Protein AF-A0A9X2G3P0-F1 (afdb_monomer)

Nearest PDB structures (foldseek):
  8da8-assembly1_A  TM=3.651E-01  e=9.245E+00  Staphylococcus aureus

Sequence (63 aa):
MLDVLASLDLAWHDCYGESSPPEQVIDDIWLIADGDLSRFISAAYLAVTDFRDVRVWSDELRN

Mean predicted aligned error: 2.72 Å

Secondary structure (DSSP, 8-state):
---HHHHHHHHHHHHHSSSS--HHHHHHHHHHHTT-HHHHHHHHHHHHHHHHHHHHHHHHHH-

Structure (mmCIF, N/CA/C/O backbone):
data_AF-A0A9X2G3P0-F1
#
_entry.id   AF-A0A9X2G3P0-F1
#
loop_
_atom_site.group_PDB
_atom_site.id
_atom_site.type_symbol
_atom_site.label_atom_id
_atom_site.label_alt_id
_atom_site.label_comp_id
_atom_site.label_asym_id
_atom_site.label_entity_id
_atom_site.label_seq_id
_atom_site.pdbx_PDB_ins_code
_atom_site.Cartn_x
_atom_site.Cartn_y
_a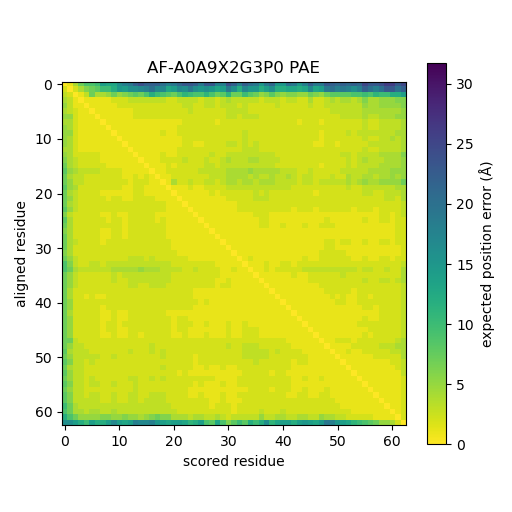tom_site.Cartn_z
_atom_site.occupancy
_atom_site.B_iso_or_equiv
_atom_site.auth_seq_id
_atom_site.auth_comp_id
_atom_site.auth_asym_id
_atom_site.auth_atom_id
_a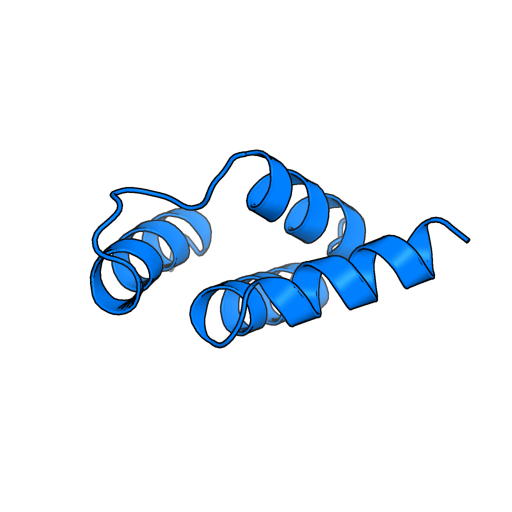tom_site.pdbx_PDB_model_num
ATOM 1 N N . MET A 1 1 ? -6.679 0.041 -19.792 1.00 46.97 1 MET A N 1
ATOM 2 C CA . MET A 1 1 ? -7.024 0.028 -18.358 1.00 46.97 1 MET A CA 1
ATOM 3 C C . MET A 1 1 ? -5.760 -0.413 -17.643 1.00 46.97 1 MET A C 1
ATOM 5 O O . MET A 1 1 ? -5.312 -1.512 -17.930 1.00 46.97 1 MET A O 1
ATOM 9 N N . LEU A 1 2 ? -5.095 0.486 -16.911 1.00 63.62 2 LEU A N 1
ATOM 10 C CA . LEU A 1 2 ? -3.845 0.180 -16.204 1.00 63.62 2 LEU A CA 1
ATOM 11 C C . LEU A 1 2 ? -4.192 -0.680 -14.988 1.00 63.62 2 LEU A C 1
ATOM 13 O O . LEU A 1 2 ? -5.001 -0.267 -14.161 1.00 63.62 2 LEU A O 1
ATOM 17 N N . ASP A 1 3 ? -3.626 -1.879 -14.929 1.00 87.50 3 ASP A N 1
ATOM 18 C CA . ASP A 1 3 ? -3.724 -2.742 -13.761 1.00 87.50 3 ASP A CA 1
ATOM 19 C C . ASP A 1 3 ? -2.759 -2.201 -12.699 1.00 87.50 3 ASP A C 1
ATOM 21 O O . ASP A 1 3 ? -1.537 -2.222 -12.876 1.00 87.50 3 ASP A O 1
ATOM 25 N N . VAL A 1 4 ? -3.316 -1.612 -11.640 1.00 88.88 4 VAL A N 1
ATOM 26 C CA . VAL A 1 4 ? -2.543 -0.975 -10.565 1.00 88.88 4 VAL A CA 1
ATOM 27 C C . VAL A 1 4 ? -1.710 -2.008 -9.805 1.00 88.88 4 VAL A C 1
ATOM 29 O O . VAL A 1 4 ? -0.602 -1.674 -9.402 1.00 88.88 4 VAL A O 1
ATOM 32 N N . LEU A 1 5 ? -2.177 -3.255 -9.669 1.00 90.38 5 LEU A N 1
ATOM 33 C CA . LEU A 1 5 ? -1.407 -4.316 -9.011 1.00 90.38 5 LEU A CA 1
ATOM 34 C C . LEU A 1 5 ? -0.220 -4.737 -9.877 1.00 90.38 5 LEU A C 1
ATOM 36 O O . LEU A 1 5 ? 0.908 -4.758 -9.399 1.00 90.38 5 LEU A O 1
ATOM 40 N N . ALA A 1 6 ? -0.441 -4.945 -11.177 1.00 92.88 6 ALA A N 1
ATOM 41 C CA . ALA A 1 6 ? 0.663 -5.235 -12.093 1.00 92.88 6 ALA A CA 1
ATOM 42 C C . ALA A 1 6 ? 1.683 -4.080 -12.158 1.00 92.88 6 ALA A C 1
ATOM 44 O O . ALA A 1 6 ? 2.882 -4.306 -12.300 1.00 92.88 6 ALA A O 1
ATOM 45 N N . SER A 1 7 ? 1.216 -2.833 -12.043 1.00 94.31 7 SER A N 1
ATOM 46 C CA . SER A 1 7 ? 2.095 -1.656 -11.989 1.00 94.31 7 SER A CA 1
ATOM 47 C C . SER A 1 7 ? 2.879 -1.585 -10.679 1.00 94.31 7 SER A C 1
ATOM 49 O O . SER A 1 7 ? 4.047 -1.205 -10.695 1.00 94.31 7 SER A O 1
ATOM 51 N N . LEU A 1 8 ? 2.246 -1.957 -9.564 1.00 95.19 8 LEU A N 1
ATOM 52 C CA . LEU A 1 8 ? 2.876 -2.040 -8.252 1.00 95.19 8 LEU A CA 1
ATOM 53 C C . LEU A 1 8 ? 3.994 -3.088 -8.248 1.00 95.19 8 LEU A C 1
ATOM 55 O O . LEU A 1 8 ? 5.085 -2.766 -7.795 1.00 95.19 8 LEU A O 1
ATOM 59 N N . ASP A 1 9 ? 3.767 -4.279 -8.805 1.00 95.88 9 ASP A N 1
ATOM 60 C CA . ASP A 1 9 ? 4.790 -5.334 -8.898 1.00 95.88 9 ASP A CA 1
ATOM 61 C C . ASP A 1 9 ? 6.001 -4.890 -9.731 1.00 95.88 9 ASP A C 1
ATOM 63 O O . ASP A 1 9 ? 7.146 -5.032 -9.301 1.00 95.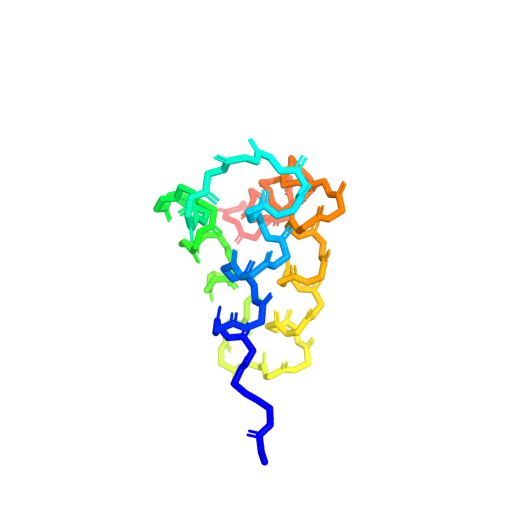88 9 ASP A O 1
ATOM 67 N N . LEU A 1 10 ? 5.759 -4.287 -10.901 1.00 96.62 10 LEU A N 1
ATOM 68 C CA . LEU A 1 10 ? 6.831 -3.767 -11.759 1.00 96.62 10 LEU A CA 1
ATOM 69 C C . LEU A 1 10 ? 7.641 -2.672 -11.054 1.00 96.62 10 LEU A C 1
ATOM 71 O O . LEU A 1 10 ? 8.870 -2.694 -11.076 1.00 96.62 10 LEU A O 1
ATOM 75 N N . ALA A 1 11 ? 6.960 -1.728 -10.407 1.00 95.94 11 ALA A N 1
ATOM 76 C CA . ALA A 1 11 ? 7.626 -0.644 -9.700 1.00 95.94 11 ALA A CA 1
ATOM 77 C C . ALA A 1 11 ? 8.357 -1.138 -8.440 1.00 95.94 11 ALA A C 1
ATOM 79 O O . ALA A 1 11 ? 9.450 -0.662 -8.139 1.00 95.94 11 ALA A O 1
ATOM 80 N N . TRP A 1 12 ? 7.798 -2.123 -7.730 1.00 97.00 12 TRP A N 1
ATOM 81 C CA . TRP A 1 12 ? 8.446 -2.756 -6.583 1.00 97.00 12 TRP A CA 1
ATOM 82 C C . TRP A 1 12 ? 9.742 -3.452 -6.991 1.00 97.00 12 TRP A C 1
ATOM 84 O O . TRP A 1 12 ? 10.769 -3.270 -6.336 1.00 97.00 12 TRP A O 1
ATOM 94 N N . HIS A 1 13 ? 9.722 -4.179 -8.108 1.00 96.44 13 HIS A N 1
ATOM 95 C CA . HIS A 1 13 ? 10.918 -4.779 -8.687 1.00 96.44 13 HIS A CA 1
ATOM 96 C C . HIS A 1 13 ? 11.996 -3.741 -8.983 1.00 96.44 13 HIS A C 1
ATOM 98 O O . HIS A 1 13 ? 13.152 -3.934 -8.604 1.00 96.44 13 HIS A O 1
ATOM 104 N N . ASP A 1 14 ? 11.629 -2.622 -9.600 1.00 96.31 14 ASP A N 1
ATOM 105 C CA . ASP A 1 14 ? 12.596 -1.582 -9.945 1.00 96.31 14 ASP A CA 1
ATOM 106 C C . ASP A 1 14 ? 13.160 -0.860 -8.705 1.00 96.31 14 ASP A C 1
ATOM 108 O O . ASP A 1 14 ? 14.335 -0.486 -8.693 1.00 96.31 14 ASP A O 1
ATOM 112 N N . CYS A 1 15 ? 12.358 -0.689 -7.649 1.00 94.88 15 CYS A N 1
ATOM 113 C CA . CYS A 1 15 ? 12.765 -0.006 -6.416 1.00 94.88 15 CYS A CA 1
ATOM 114 C C . CYS A 1 15 ? 13.527 -0.903 -5.428 1.00 94.88 15 CYS A C 1
ATOM 116 O O . CYS A 1 15 ? 14.471 -0.440 -4.784 1.00 94.88 15 CYS A O 1
ATOM 118 N N . TYR A 1 16 ? 13.123 -2.167 -5.294 1.00 94.25 16 TYR A N 1
ATOM 119 C CA . TYR A 1 16 ? 13.571 -3.062 -4.222 1.00 94.25 16 TYR A CA 1
ATOM 120 C C . TYR A 1 16 ? 14.222 -4.360 -4.725 1.00 94.25 16 TYR A C 1
ATOM 122 O O . TYR A 1 16 ? 14.817 -5.085 -3.930 1.00 94.25 16 TYR A O 1
ATOM 130 N N . GLY A 1 17 ? 14.174 -4.653 -6.030 1.00 95.62 17 GLY A N 1
ATOM 131 C CA . GLY A 1 17 ? 14.777 -5.852 -6.628 1.00 95.62 17 GLY A CA 1
ATOM 132 C C . GLY A 1 17 ? 13.998 -7.149 -6.380 1.00 95.62 17 GLY A C 1
ATOM 133 O O . GLY A 1 17 ? 14.496 -8.234 -6.683 1.00 95.62 17 GLY A O 1
ATOM 134 N N . GLU A 1 18 ? 12.788 -7.053 -5.832 1.00 95.69 18 GLU A N 1
ATOM 135 C CA . GLU A 1 18 ? 11.896 -8.177 -5.539 1.00 95.69 18 GLU A CA 1
ATOM 136 C C . GLU A 1 18 ? 10.723 -8.193 -6.524 1.00 95.69 18 GLU A C 1
ATOM 138 O O . GLU A 1 18 ? 10.246 -7.150 -6.944 1.00 95.69 18 GLU A O 1
ATOM 143 N N . SER A 1 19 ? 10.213 -9.365 -6.901 1.00 93.75 19 SER A N 1
ATOM 144 C CA . SER A 1 19 ? 9.179 -9.469 -7.946 1.00 93.75 19 SER A CA 1
ATOM 145 C C . SER A 1 19 ? 7.820 -8.860 -7.583 1.00 93.75 19 SER A C 1
ATOM 147 O O . SER A 1 19 ? 7.019 -8.613 -8.477 1.00 93.75 19 SER A O 1
ATOM 149 N N . SER A 1 20 ? 7.538 -8.699 -6.293 1.00 95.31 20 SER A N 1
ATOM 150 C CA . SER A 1 20 ? 6.262 -8.214 -5.767 1.00 95.31 20 SER A CA 1
ATOM 151 C C . SER A 1 20 ? 6.452 -7.720 -4.331 1.00 95.31 20 SER A C 1
ATOM 153 O O . SER A 1 20 ? 7.352 -8.223 -3.647 1.00 95.31 20 SER A O 1
ATOM 155 N N . PRO A 1 21 ? 5.596 -6.816 -3.827 1.00 97.12 21 PRO A N 1
ATOM 156 C CA . PRO A 1 21 ? 5.635 -6.418 -2.428 1.00 97.12 21 PRO A CA 1
ATOM 157 C C . PRO A 1 21 ? 5.416 -7.602 -1.474 1.00 97.12 21 PRO A C 1
ATOM 159 O O . PRO A 1 21 ? 4.684 -8.539 -1.808 1.00 97.12 21 PRO A O 1
ATOM 162 N N . PRO A 1 22 ? 5.988 -7.560 -0.259 1.00 96.81 22 PRO A N 1
ATOM 163 C CA . PRO A 1 22 ? 5.655 -8.502 0.799 1.00 96.81 22 PRO A CA 1
ATOM 164 C C . PRO A 1 22 ? 4.152 -8.506 1.096 1.00 96.81 22 PRO A C 1
ATOM 166 O O . PRO A 1 22 ? 3.514 -7.454 1.089 1.00 96.81 22 PRO A O 1
ATOM 169 N N . GLU A 1 23 ? 3.606 -9.671 1.453 1.00 96.38 23 GLU A N 1
ATOM 170 C CA . GLU A 1 23 ? 2.172 -9.861 1.741 1.00 96.38 23 GLU A CA 1
ATOM 171 C C . GLU A 1 23 ? 1.635 -8.835 2.752 1.00 96.38 23 GLU A C 1
ATOM 173 O O . GLU A 1 23 ? 0.597 -8.223 2.528 1.00 96.38 23 GLU A O 1
ATOM 178 N N . GLN A 1 24 ? 2.413 -8.531 3.795 1.00 97.19 24 GLN A N 1
ATOM 179 C CA . GLN A 1 24 ? 2.030 -7.540 4.803 1.00 97.19 24 GLN A CA 1
ATOM 180 C C . GLN A 1 24 ? 1.812 -6.128 4.222 1.00 97.19 24 GLN A C 1
ATOM 182 O O . GLN A 1 24 ? 0.953 -5.396 4.701 1.00 97.19 24 GLN A O 1
ATOM 187 N N . VAL A 1 25 ? 2.587 -5.727 3.207 1.00 97.62 25 VAL A N 1
ATOM 188 C CA . VAL A 1 25 ? 2.423 -4.421 2.543 1.00 97.62 25 VAL A CA 1
ATOM 189 C C . VAL A 1 25 ? 1.143 -4.414 1.709 1.00 97.62 25 VAL A C 1
ATOM 191 O O . VAL A 1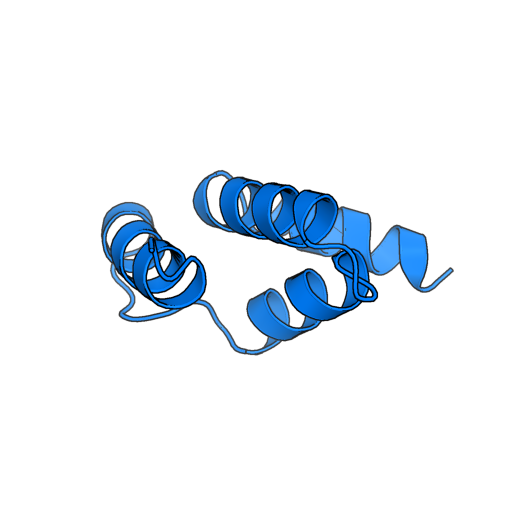 25 ? 0.417 -3.422 1.710 1.00 97.62 25 VAL A O 1
ATOM 194 N N . ILE A 1 26 ? 0.835 -5.526 1.036 1.00 97.31 26 ILE A N 1
ATOM 195 C CA . ILE A 1 26 ? -0.410 -5.688 0.276 1.00 97.31 26 ILE A CA 1
ATOM 196 C C . ILE A 1 26 ? -1.628 -5.611 1.205 1.00 97.31 26 ILE A C 1
ATOM 198 O O . ILE A 1 26 ? -2.577 -4.887 0.903 1.00 97.31 26 ILE A O 1
ATOM 202 N N . ASP A 1 27 ? -1.585 -6.287 2.351 1.00 97.75 27 ASP A N 1
ATOM 203 C CA . ASP A 1 27 ? -2.659 -6.243 3.349 1.00 97.75 27 ASP A CA 1
ATOM 204 C C . ASP A 1 27 ? -2.896 -4.824 3.884 1.00 97.75 27 ASP A C 1
ATOM 206 O O . ASP A 1 27 ? -4.042 -4.393 4.027 1.00 97.75 27 ASP A O 1
ATOM 210 N N . ASP A 1 28 ? -1.826 -4.06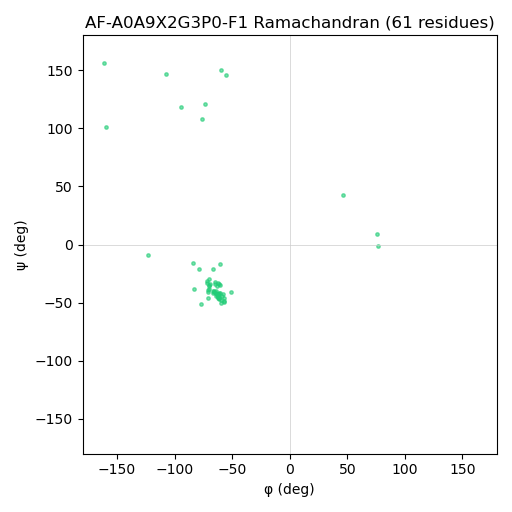9 4.141 1.00 98.31 28 ASP A N 1
ATOM 211 C CA . ASP A 1 28 ? -1.932 -2.681 4.592 1.00 98.31 28 ASP A CA 1
ATOM 212 C C . ASP A 1 28 ? -2.524 -1.765 3.510 1.00 98.31 28 ASP A C 1
ATOM 214 O O . ASP A 1 28 ? -3.372 -0.924 3.816 1.00 98.31 28 ASP A O 1
ATOM 218 N N . ILE A 1 29 ? -2.139 -1.951 2.240 1.00 97.62 29 ILE A N 1
ATOM 219 C CA . ILE A 1 29 ? -2.740 -1.2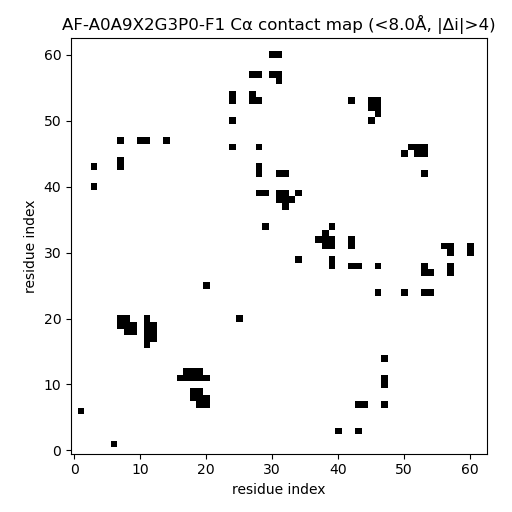37 1.101 1.00 97.62 29 ILE A CA 1
ATOM 220 C C . ILE A 1 29 ? -4.245 -1.520 1.032 1.00 97.62 29 ILE A C 1
ATOM 222 O O . ILE A 1 29 ? -5.031 -0.589 0.840 1.00 97.62 29 ILE A O 1
ATOM 226 N N . TRP A 1 30 ? -4.663 -2.778 1.201 1.00 97.56 30 TRP A N 1
ATOM 227 C CA . TRP A 1 30 ? -6.081 -3.143 1.192 1.00 97.56 30 TRP A CA 1
ATOM 228 C C . TRP A 1 30 ? -6.851 -2.547 2.366 1.00 97.56 30 TRP A C 1
ATOM 230 O O . TRP A 1 30 ? -7.964 -2.054 2.169 1.00 97.56 30 TRP A O 1
ATOM 240 N N . LEU A 1 31 ? -6.255 -2.545 3.560 1.00 98.25 31 LEU A N 1
ATOM 241 C CA . LEU A 1 31 ? -6.846 -1.910 4.734 1.00 98.25 31 LEU A CA 1
ATOM 242 C C . LEU A 1 31 ? -7.043 -0.404 4.517 1.00 98.25 31 LEU A C 1
ATOM 244 O O . LEU A 1 31 ? -8.107 0.125 4.824 1.00 98.25 31 LEU A O 1
ATOM 248 N N . ILE A 1 32 ? -6.040 0.281 3.965 1.00 98.25 32 ILE A N 1
ATOM 249 C CA . ILE A 1 32 ? -6.113 1.717 3.669 1.00 98.25 32 ILE A CA 1
ATOM 250 C C . ILE A 1 32 ? -7.152 2.017 2.587 1.00 98.25 32 ILE A C 1
ATOM 252 O O . ILE A 1 32 ? -7.861 3.027 2.666 1.00 98.25 32 ILE A O 1
ATOM 256 N N . ALA A 1 33 ? -7.224 1.160 1.567 1.00 97.38 33 ALA A N 1
ATOM 257 C CA . ALA A 1 33 ? -8.154 1.316 0.465 1.00 97.38 33 ALA A CA 1
ATOM 258 C C . ALA A 1 33 ? -9.605 1.322 0.952 1.00 97.38 33 ALA A C 1
ATOM 260 O O . ALA A 1 33 ? -10.354 2.204 0.546 1.00 97.38 33 ALA A O 1
ATOM 261 N N . ASP A 1 34 ? -9.997 0.370 1.807 1.00 96.88 34 ASP A N 1
ATOM 262 C CA . ASP A 1 34 ? -11.361 0.252 2.355 1.00 96.88 34 ASP A CA 1
ATOM 263 C C . ASP A 1 34 ? -12.463 0.397 1.276 1.00 96.88 34 ASP A C 1
ATOM 265 O O . ASP A 1 34 ? -13.445 1.123 1.412 1.00 96.88 34 ASP A O 1
ATOM 269 N N . GLY A 1 35 ? -12.250 -0.240 0.118 1.00 96.06 35 GLY A N 1
ATOM 270 C CA . GLY A 1 35 ? -13.153 -0.166 -1.039 1.00 96.06 35 GLY A CA 1
ATOM 271 C C . GLY A 1 35 ? -13.085 1.130 -1.868 1.00 96.06 35 GLY A C 1
ATOM 272 O O . GLY A 1 35 ? -13.771 1.227 -2.887 1.00 96.06 35 GLY A O 1
ATOM 273 N N . ASP A 1 36 ? -12.251 2.103 -1.494 1.00 96.94 36 ASP A N 1
ATOM 274 C CA . ASP A 1 36 ? -12.020 3.353 -2.223 1.00 96.94 36 ASP A CA 1
ATOM 275 C C . ASP A 1 36 ? -10.807 3.248 -3.168 1.00 96.94 36 ASP A C 1
ATOM 277 O O . ASP A 1 36 ? -9.655 3.071 -2.760 1.00 96.94 36 ASP A O 1
ATOM 281 N N . LEU A 1 37 ? -11.067 3.405 -4.470 1.00 94.19 37 LEU A N 1
ATOM 282 C CA . LEU A 1 37 ? -10.045 3.312 -5.517 1.00 94.19 37 LEU A CA 1
ATOM 283 C C . LEU A 1 37 ? -8.977 4.416 -5.425 1.00 94.19 37 LEU A C 1
ATOM 285 O O . LEU A 1 37 ? -7.816 4.180 -5.758 1.00 94.19 37 LEU A O 1
ATOM 289 N N . SER A 1 38 ? -9.342 5.621 -4.990 1.00 96.00 38 SER A N 1
ATOM 290 C CA . SER A 1 38 ? -8.394 6.736 -4.878 1.00 96.00 38 SER A CA 1
ATOM 291 C C . SER A 1 38 ? -7.424 6.500 -3.723 1.00 96.00 38 SER A C 1
ATOM 293 O O . SER A 1 38 ? -6.220 6.736 -3.865 1.00 96.00 38 SER A O 1
ATOM 295 N N . ARG A 1 39 ? -7.930 5.982 -2.596 1.00 97.38 39 ARG A N 1
ATOM 296 C CA . ARG A 1 39 ? -7.095 5.550 -1.467 1.00 97.38 39 ARG A CA 1
ATOM 297 C C . ARG A 1 39 ? -6.188 4.392 -1.854 1.00 97.38 39 ARG A C 1
ATOM 299 O O . ARG A 1 39 ? -5.003 4.450 -1.547 1.00 97.38 39 ARG A O 1
ATOM 306 N N . PHE A 1 40 ? -6.702 3.418 -2.603 1.00 96.81 40 PHE A N 1
ATOM 307 C CA . PHE A 1 40 ? -5.901 2.310 -3.121 1.00 96.81 40 PHE A CA 1
ATOM 308 C C . PHE A 1 40 ? -4.720 2.786 -3.979 1.00 96.81 40 PHE A C 1
ATOM 310 O O . PHE A 1 40 ? -3.580 2.405 -3.725 1.00 96.81 40 PHE A O 1
ATOM 317 N N . ILE A 1 41 ? -4.966 3.672 -4.952 1.00 96.00 41 ILE A N 1
ATOM 318 C CA . ILE A 1 41 ? -3.903 4.236 -5.802 1.00 96.00 41 ILE A CA 1
ATOM 319 C C . ILE A 1 41 ? -2.883 5.010 -4.958 1.00 96.00 41 ILE A C 1
ATOM 321 O O . ILE A 1 41 ? -1.679 4.889 -5.180 1.00 96.00 41 ILE A O 1
ATOM 325 N N . SER A 1 42 ? -3.358 5.780 -3.975 1.00 96.75 42 SER A N 1
ATOM 326 C CA . SER A 1 42 ? -2.492 6.561 -3.085 1.00 96.75 42 SER A CA 1
ATOM 327 C C . SER A 1 42 ? -1.601 5.657 -2.229 1.00 96.75 42 SER A C 1
ATOM 329 O O . SER A 1 42 ? -0.401 5.902 -2.129 1.00 96.75 42 SER A O 1
ATOM 331 N N . ALA A 1 43 ? -2.163 4.585 -1.665 1.00 97.56 43 ALA A N 1
ATOM 332 C CA . ALA A 1 43 ? -1.433 3.603 -0.872 1.00 97.56 43 ALA A CA 1
ATOM 333 C C . ALA A 1 43 ? -0.422 2.809 -1.715 1.00 97.56 43 ALA A C 1
ATOM 335 O O . ALA A 1 43 ? 0.713 2.630 -1.286 1.00 97.56 43 ALA A O 1
ATOM 336 N N . ALA A 1 44 ? -0.786 2.397 -2.935 1.00 96.50 44 ALA A N 1
ATOM 337 C CA . ALA A 1 44 ? 0.129 1.712 -3.851 1.00 96.50 44 ALA A CA 1
ATOM 338 C C . ALA A 1 44 ? 1.305 2.610 -4.276 1.00 96.50 44 ALA A C 1
ATOM 340 O O . ALA A 1 44 ? 2.453 2.171 -4.280 1.00 96.50 44 ALA A O 1
ATOM 341 N N . TYR A 1 45 ? 1.044 3.886 -4.581 1.00 96.12 45 TYR A N 1
ATOM 342 C CA . TYR A 1 45 ? 2.102 4.856 -4.877 1.00 96.12 45 TYR A CA 1
ATOM 343 C C . TYR A 1 45 ? 3.034 5.075 -3.674 1.00 96.12 45 TYR A C 1
ATOM 345 O O . TYR A 1 45 ? 4.260 5.118 -3.822 1.00 96.12 45 TYR A O 1
ATOM 353 N N . LEU A 1 46 ? 2.453 5.181 -2.476 1.00 97.25 46 LEU A N 1
ATOM 354 C CA . LEU A 1 46 ? 3.207 5.322 -1.237 1.00 97.25 46 LEU A CA 1
ATOM 355 C C . LEU A 1 46 ? 4.066 4.083 -0.965 1.00 97.25 46 LEU A C 1
ATOM 357 O O . LEU A 1 46 ? 5.224 4.239 -0.611 1.00 97.25 46 LEU A O 1
ATOM 361 N N . ALA A 1 47 ? 3.555 2.876 -1.225 1.00 97.00 47 ALA A N 1
ATOM 362 C CA . ALA A 1 47 ? 4.286 1.624 -1.034 1.00 97.00 47 ALA A CA 1
ATOM 363 C C . ALA A 1 47 ? 5.589 1.559 -1.838 1.00 97.00 47 ALA A C 1
ATOM 365 O O . ALA A 1 47 ? 6.612 1.131 -1.314 1.00 97.00 47 ALA A O 1
ATOM 366 N N . VAL A 1 48 ? 5.552 2.005 -3.096 1.00 95.56 48 VAL A N 1
ATOM 367 C CA . VAL A 1 48 ? 6.728 2.050 -3.982 1.00 95.56 48 VAL A CA 1
ATOM 368 C C . VAL A 1 48 ? 7.725 3.124 -3.544 1.00 95.56 48 VAL A C 1
ATOM 370 O O . VAL A 1 48 ? 8.930 2.954 -3.703 1.00 95.56 48 VAL A O 1
ATOM 373 N N . THR A 1 49 ? 7.230 4.247 -3.018 1.00 95.81 49 THR A N 1
ATOM 374 C CA . THR A 1 49 ? 8.080 5.368 -2.591 1.00 95.81 49 THR A CA 1
ATOM 375 C C . THR A 1 49 ? 8.751 5.070 -1.247 1.00 95.81 49 THR A C 1
ATOM 377 O O . THR A 1 49 ? 9.967 5.210 -1.113 1.00 95.81 49 THR A O 1
ATOM 380 N N . ASP A 1 50 ? 7.955 4.658 -0.258 1.00 95.75 50 ASP A N 1
ATOM 381 C CA . ASP A 1 50 ? 8.381 4.189 1.058 1.00 95.75 50 ASP A CA 1
ATOM 382 C C . ASP A 1 50 ? 7.276 3.339 1.716 1.00 95.75 50 ASP A C 1
ATOM 384 O O . ASP A 1 50 ? 6.319 3.847 2.307 1.00 95.75 50 ASP A O 1
ATOM 388 N N . PHE A 1 51 ? 7.419 2.013 1.676 1.00 95.19 51 PHE A N 1
ATOM 389 C CA . PHE A 1 51 ? 6.447 1.096 2.281 1.00 95.19 51 PHE A CA 1
ATOM 390 C C . PHE A 1 51 ? 6.270 1.263 3.800 1.00 95.19 51 PHE A C 1
ATOM 392 O O . PHE A 1 51 ? 5.280 0.787 4.361 1.00 95.19 51 PHE A O 1
ATOM 399 N N . ARG A 1 52 ? 7.201 1.928 4.499 1.00 96.44 52 ARG A N 1
ATOM 400 C CA . ARG A 1 52 ? 7.065 2.178 5.944 1.00 96.44 52 ARG A CA 1
ATOM 401 C C . ARG A 1 52 ? 5.967 3.195 6.235 1.00 96.44 52 ARG A C 1
ATOM 403 O O . ARG A 1 52 ? 5.312 3.076 7.266 1.00 96.44 52 ARG A O 1
ATOM 410 N N . ASP A 1 53 ? 5.709 4.123 5.318 1.00 97.56 53 ASP A N 1
ATOM 411 C CA . ASP A 1 53 ? 4.622 5.094 5.470 1.00 97.56 53 ASP A CA 1
ATOM 412 C C . ASP A 1 53 ? 3.251 4.424 5.301 1.00 97.56 53 ASP A C 1
ATOM 414 O O . ASP A 1 53 ? 2.291 4.780 5.983 1.00 97.56 53 ASP A O 1
ATOM 418 N N . VAL A 1 54 ? 3.172 3.380 4.469 1.00 97.50 54 VAL A N 1
ATOM 419 C CA . VAL A 1 54 ? 1.982 2.519 4.370 1.00 97.50 54 VAL A CA 1
ATOM 420 C C . VAL A 1 54 ? 1.722 1.814 5.701 1.00 97.50 54 VAL A C 1
ATOM 422 O O . VAL A 1 54 ? 0.584 1.788 6.167 1.00 97.50 54 VAL A O 1
ATOM 425 N N . ARG A 1 55 ? 2.774 1.310 6.365 1.00 96.81 55 ARG A N 1
ATOM 426 C CA . ARG A 1 55 ? 2.649 0.705 7.700 1.00 96.81 55 ARG A CA 1
ATOM 427 C C . ARG A 1 55 ? 2.102 1.702 8.715 1.00 96.81 55 ARG A C 1
ATOM 429 O O . ARG A 1 55 ? 1.117 1.390 9.377 1.00 96.81 55 ARG A O 1
ATOM 436 N N . VAL A 1 56 ? 2.692 2.894 8.796 1.00 98.19 56 VAL A N 1
ATOM 437 C CA . VAL A 1 56 ? 2.247 3.945 9.726 1.00 98.19 56 VAL A CA 1
ATOM 438 C C . VAL A 1 56 ? 0.775 4.289 9.497 1.00 98.19 56 VAL A C 1
ATOM 440 O O . VAL A 1 56 ? -0.005 4.264 10.444 1.00 98.19 56 VAL A O 1
ATOM 443 N N . TRP A 1 57 ? 0.368 4.517 8.246 1.00 97.75 57 TRP A N 1
ATOM 444 C CA . TRP A 1 57 ? -1.026 4.826 7.922 1.00 97.75 57 TRP A CA 1
ATOM 445 C C . TRP A 1 57 ? -1.971 3.669 8.284 1.00 97.75 57 TRP A C 1
ATOM 447 O O . TRP A 1 57 ? -3.027 3.878 8.881 1.00 97.75 57 TRP A O 1
ATOM 457 N N . SER A 1 58 ? -1.587 2.429 7.985 1.00 97.50 58 SER A N 1
ATOM 458 C CA . SER A 1 58 ? -2.397 1.261 8.337 1.00 97.50 58 SER A CA 1
ATOM 459 C C . SER A 1 58 ? -2.563 1.093 9.852 1.00 97.50 58 SER A C 1
ATOM 461 O O . SER A 1 58 ? -3.642 0.728 10.314 1.00 97.50 58 SER A O 1
ATOM 463 N N . ASP A 1 59 ? -1.532 1.413 10.636 1.00 97.69 59 ASP A N 1
ATOM 464 C CA . ASP A 1 59 ? -1.575 1.346 12.096 1.00 97.69 59 ASP A CA 1
ATOM 465 C C . ASP A 1 59 ? -2.444 2.465 12.690 1.00 97.69 59 ASP A C 1
ATOM 467 O O . ASP A 1 59 ? -3.141 2.237 13.679 1.00 97.69 59 ASP A O 1
ATOM 471 N N . GL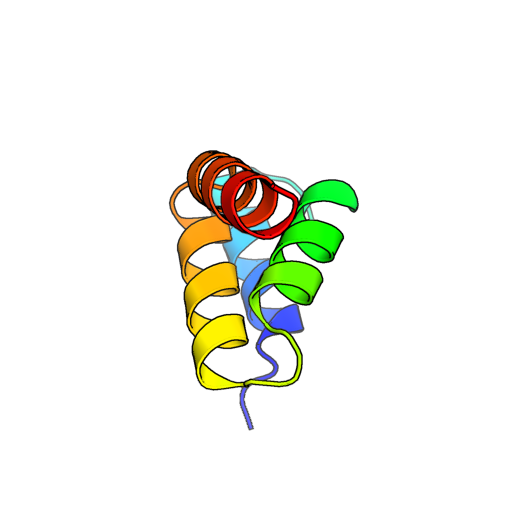U A 1 60 ? -2.484 3.646 12.066 1.00 97.12 60 GLU A N 1
ATOM 472 C CA . GLU A 1 60 ? -3.424 4.715 12.432 1.00 97.12 60 GLU A CA 1
ATOM 473 C C . GLU A 1 60 ? -4.8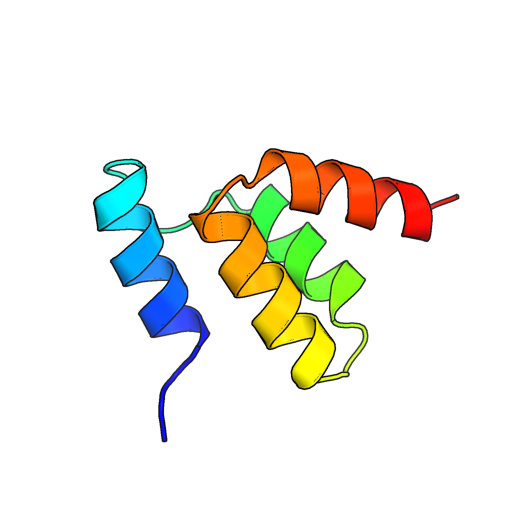90 4.303 12.237 1.00 97.12 60 GLU A C 1
ATOM 475 O O . GLU A 1 60 ? -5.736 4.711 13.024 1.00 97.12 60 GLU A O 1
ATOM 480 N N . LEU A 1 61 ? -5.197 3.474 11.233 1.00 96.50 61 LEU A N 1
ATOM 481 C CA . LEU A 1 61 ? -6.560 2.983 10.975 1.00 96.50 61 LEU A CA 1
ATOM 482 C C . LEU A 1 61 ? -6.993 1.836 11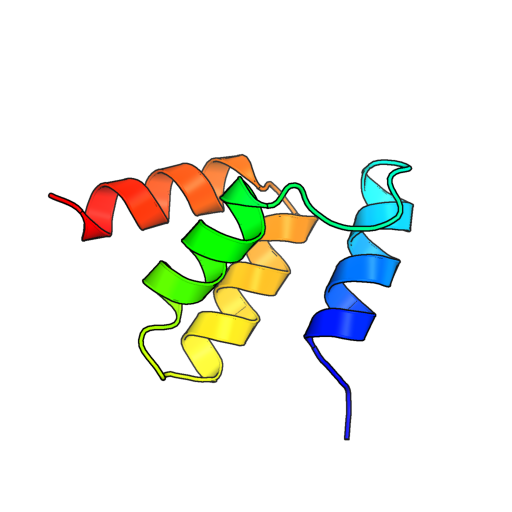.901 1.00 96.50 61 LEU A C 1
ATOM 484 O O . LEU A 1 61 ? -8.188 1.573 12.029 1.00 96.50 61 LEU A O 1
ATOM 488 N N . ARG A 1 62 ? -6.038 1.121 12.509 1.00 92.19 62 ARG A N 1
ATOM 489 C CA . ARG A 1 62 ? -6.308 0.014 13.447 1.00 92.19 62 ARG A CA 1
ATOM 490 C C . ARG A 1 62 ? -6.570 0.488 14.882 1.00 92.19 62 ARG A C 1
ATOM 492 O O . ARG A 1 62 ? -7.052 -0.315 15.683 1.00 92.19 62 ARG A O 1
ATOM 499 N N . ASN A 1 63 ? -6.223 1.736 15.201 1.00 76.31 63 ASN A N 1
ATOM 500 C CA . ASN A 1 63 ? -6.428 2.371 16.509 1.00 76.31 63 ASN A CA 1
ATOM 501 C C . ASN A 1 63 ? -7.764 3.122 16.584 1.00 76.31 63 ASN A C 1
ATOM 503 O O . ASN A 1 63 ? -8.283 3.244 17.718 1.00 76.31 63 ASN A O 1
#

Foldseek 3Di:
DDDLQCVLQVLCCVQPVDRHDDPVLVVLLCQQCVVPPVSSSVSSVCCSVPSVVSVVSSVVSVD

Organism: NCBI:txid765201

Radius of gyration: 10.96 Å; Cα contacts (8 Å, |Δi|>4): 61; chains: 1; bounding box: 28×17×35 Å

Solvent-accessible surface area (backbone atoms only — not comparable to full-atom values): 3550 Å² total; per-residue (Å²): 134,86,55,65,66,65,50,42,22,55,46,25,26,76,69,71,74,36,80,50,72,57,68,72,57,53,52,30,32,52,62,59,15,70,92,37,67,68,45,31,53,51,34,50,54,37,39,57,76,43,48,67,58,36,49,55,54,35,54,64,72,75,108

pLDDT: mean 94.45, std 7.92, range [46.97, 98.31]